Protein AF-A0A3M1GCQ7-F1 (afdb_monomer_lite)

Sequence (53 aa):
MTNKPIKIVCQNRKAYHDYEILETFEAGLVLKGTEVKSLRQGRANLKDSYVII

pLDDT: mean 86.66, std 8.5, range [47.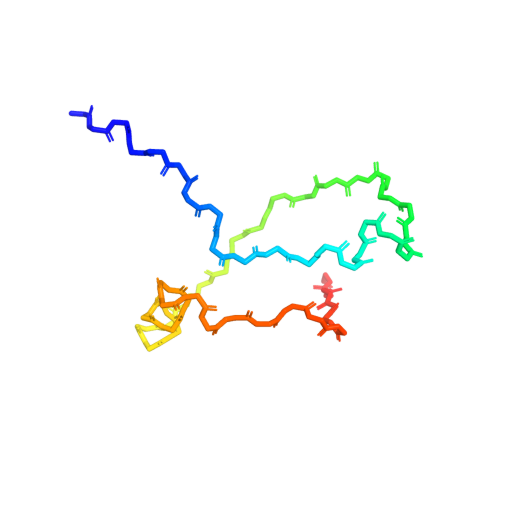72, 93.5]

Structure (mmCIF, N/CA/C/O backbone):
data_AF-A0A3M1GCQ7-F1
#
_entry.id   AF-A0A3M1GCQ7-F1
#
loop_
_atom_site.group_PDB
_atom_site.id
_atom_site.type_symbol
_atom_site.label_atom_id
_atom_site.label_alt_id
_atom_site.label_comp_id
_atom_site.label_asym_id
_atom_site.label_entity_id
_atom_site.label_seq_id
_atom_site.pdbx_PDB_ins_code
_atom_site.Cartn_x
_atom_site.Cartn_y
_atom_site.Cartn_z
_atom_site.occupancy
_atom_site.B_iso_or_equiv
_atom_site.auth_seq_id
_atom_site.auth_comp_id
_atom_site.auth_asym_id
_atom_site.auth_atom_id
_atom_site.pdbx_PDB_model_num
ATOM 1 N N . MET A 1 1 ? 3.908 14.974 22.571 1.00 47.72 1 MET A N 1
ATOM 2 C CA . MET A 1 1 ? 4.421 14.597 21.236 1.00 47.72 1 MET A CA 1
ATOM 3 C C . MET A 1 1 ? 4.646 13.088 21.212 1.00 47.72 1 MET A C 1
ATOM 5 O O . MET A 1 1 ? 5.731 12.625 21.526 1.00 47.72 1 MET A O 1
ATOM 9 N N . THR A 1 2 ? 3.601 12.297 20.973 1.00 53.81 2 THR A N 1
ATOM 10 C CA . THR A 1 2 ? 3.689 10.828 20.997 1.00 53.81 2 THR A CA 1
ATOM 11 C C . THR A 1 2 ? 4.127 10.325 19.627 1.00 53.81 2 THR A C 1
ATOM 13 O O . THR A 1 2 ? 3.336 10.307 18.688 1.00 53.81 2 THR A O 1
ATOM 16 N N . ASN A 1 3 ? 5.394 9.920 19.518 1.00 66.12 3 ASN A N 1
ATOM 17 C CA . ASN A 1 3 ? 5.932 9.224 18.353 1.00 66.12 3 ASN A CA 1
ATOM 18 C C . ASN A 1 3 ? 5.322 7.813 18.301 1.00 66.12 3 ASN A C 1
ATOM 20 O O . ASN A 1 3 ? 5.831 6.875 18.914 1.00 66.12 3 ASN A O 1
ATOM 24 N N . LYS A 1 4 ? 4.145 7.680 17.681 1.00 72.56 4 LYS A N 1
ATOM 25 C CA . LYS A 1 4 ? 3.464 6.391 17.543 1.00 72.56 4 LYS A CA 1
ATOM 26 C C . LYS A 1 4 ? 4.052 5.667 16.327 1.00 72.56 4 LYS A C 1
ATOM 28 O O . LYS A 1 4 ? 4.016 6.242 15.241 1.00 72.56 4 LYS A O 1
ATOM 33 N N . PRO A 1 5 ? 4.558 4.429 16.468 1.00 77.00 5 PRO A N 1
ATOM 34 C CA . PRO A 1 5 ? 5.135 3.706 15.342 1.00 77.00 5 PRO A CA 1
ATOM 35 C C . PRO A 1 5 ? 4.078 3.471 14.257 1.00 77.00 5 PRO A C 1
ATOM 37 O O . PRO A 1 5 ? 2.930 3.114 14.556 1.00 77.00 5 PRO A O 1
ATOM 40 N N . ILE A 1 6 ? 4.469 3.675 12.997 1.00 81.81 6 ILE A N 1
ATOM 41 C CA . ILE A 1 6 ? 3.634 3.377 11.832 1.00 81.81 6 ILE A CA 1
ATOM 42 C C . ILE A 1 6 ? 3.411 1.865 11.806 1.00 81.81 6 ILE A C 1
ATOM 44 O O . ILE A 1 6 ? 4.334 1.082 11.593 1.00 81.81 6 ILE A O 1
ATOM 48 N N . LYS A 1 7 ? 2.170 1.442 12.052 1.00 84.19 7 LYS A N 1
ATOM 49 C CA . LYS A 1 7 ? 1.783 0.039 11.913 1.00 84.19 7 LYS A CA 1
ATOM 50 C C . LYS A 1 7 ? 1.449 -0.220 10.451 1.00 84.19 7 LYS A C 1
ATOM 52 O O . LYS A 1 7 ? 0.485 0.349 9.945 1.00 84.19 7 LYS A O 1
ATOM 57 N N . ILE A 1 8 ? 2.193 -1.114 9.808 1.00 86.00 8 ILE A N 1
ATOM 58 C CA . ILE A 1 8 ? 1.840 -1.618 8.478 1.00 86.00 8 ILE A CA 1
ATOM 59 C C . ILE A 1 8 ? 0.527 -2.392 8.609 1.00 86.00 8 ILE A C 1
ATOM 61 O O . ILE A 1 8 ? 0.434 -3.374 9.347 1.00 86.00 8 ILE A O 1
ATOM 65 N N . VAL A 1 9 ? -0.511 -1.898 7.937 1.00 88.50 9 VAL A N 1
ATOM 66 C CA . VAL A 1 9 ? -1.866 -2.451 8.031 1.00 88.50 9 VAL A CA 1
ATOM 67 C C . VAL 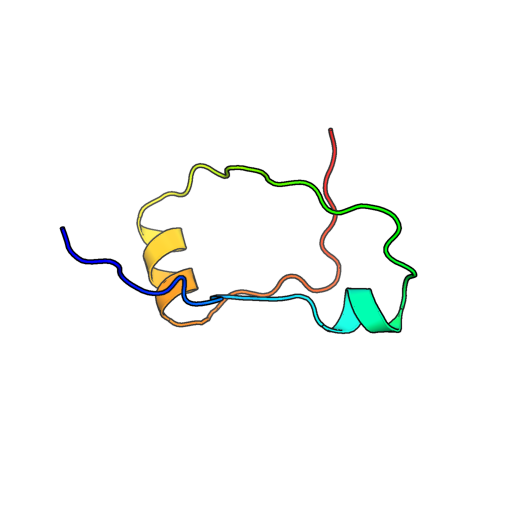A 1 9 ? -2.098 -3.556 7.003 1.00 88.50 9 VAL A C 1
ATOM 69 O O . VAL A 1 9 ? -2.753 -4.552 7.299 1.00 88.50 9 VAL A O 1
ATOM 72 N N . CYS A 1 10 ? -1.546 -3.387 5.805 1.00 88.25 10 CYS A N 1
ATOM 73 C CA . CYS A 1 10 ? -1.606 -4.347 4.715 1.00 88.25 10 CYS A CA 1
ATOM 74 C C . CYS A 1 10 ? -0.376 -4.157 3.829 1.00 88.25 10 CYS A C 1
ATOM 76 O O . CYS A 1 10 ? 0.110 -3.037 3.680 1.00 88.25 10 CYS A O 1
ATOM 78 N N . GLN A 1 11 ? 0.123 -5.246 3.254 1.00 89.19 11 GLN A N 1
ATOM 79 C CA . GLN A 1 11 ? 1.235 -5.234 2.312 1.00 89.19 11 GLN A CA 1
ATOM 80 C C . GLN A 1 11 ? 1.025 -6.359 1.300 1.00 89.19 11 GLN A C 1
ATOM 82 O O . GLN A 1 11 ? 0.766 -7.501 1.689 1.00 89.19 11 GLN A O 1
ATOM 87 N N . ASN A 1 12 ? 1.167 -6.060 0.008 1.00 89.69 12 ASN A N 1
ATOM 88 C CA . ASN A 1 12 ? 1.143 -7.084 -1.028 1.00 89.69 12 ASN A CA 1
ATOM 89 C C . ASN A 1 12 ? 2.512 -7.777 -1.117 1.00 89.69 12 ASN A C 1
ATOM 91 O O . ASN A 1 12 ? 3.376 -7.37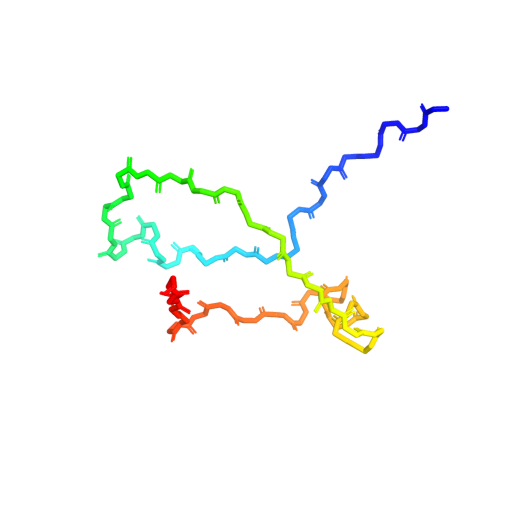3 -1.888 1.00 89.69 12 ASN A O 1
ATOM 95 N N . ARG A 1 13 ? 2.716 -8.834 -0.325 1.00 88.00 13 ARG A N 1
ATOM 96 C CA . ARG A 1 13 ? 3.969 -9.613 -0.355 1.00 88.00 13 ARG A CA 1
ATOM 97 C C . ARG A 1 13 ? 4.206 -10.296 -1.701 1.00 88.00 13 ARG A C 1
ATOM 99 O O . ARG A 1 13 ? 5.350 -10.453 -2.099 1.00 88.00 13 ARG A O 1
ATOM 106 N N . LYS A 1 14 ? 3.135 -10.668 -2.411 1.00 88.88 14 LYS A N 1
ATOM 107 C CA . LYS A 1 14 ? 3.223 -11.334 -3.714 1.00 88.88 14 LYS A CA 1
ATOM 108 C C . LYS A 1 14 ? 3.873 -10.436 -4.772 1.00 88.88 14 LYS A C 1
ATOM 110 O O . LYS A 1 14 ? 4.641 -10.937 -5.580 1.00 88.88 14 LYS A O 1
ATOM 115 N N . ALA A 1 15 ? 3.667 -9.119 -4.698 1.00 89.06 15 ALA A N 1
ATOM 116 C CA . ALA A 1 15 ? 4.316 -8.172 -5.606 1.00 89.06 15 ALA A CA 1
ATOM 117 C C . ALA A 1 15 ? 5.854 -8.253 -5.565 1.00 89.06 15 ALA A C 1
ATOM 119 O O . ALA A 1 15 ? 6.482 -8.154 -6.608 1.00 89.06 15 ALA A O 1
ATOM 120 N N . TYR A 1 16 ? 6.443 -8.504 -4.389 1.00 88.56 16 TYR A N 1
ATOM 121 C CA . TYR A 1 16 ? 7.897 -8.644 -4.220 1.00 88.56 16 TYR A CA 1
ATOM 122 C C . TYR A 1 16 ? 8.453 -9.983 -4.728 1.00 88.56 16 TYR A C 1
ATOM 124 O O . TYR A 1 16 ? 9.663 -10.122 -4.866 1.00 88.56 16 TYR A O 1
ATOM 132 N N . HIS A 1 17 ? 7.594 -10.984 -4.938 1.00 89.81 17 HIS A N 1
ATOM 133 C CA . HIS A 1 17 ? 7.996 -12.287 -5.471 1.00 89.81 17 HIS A CA 1
ATOM 134 C C . HIS A 1 17 ? 7.804 -12.367 -6.985 1.00 89.81 17 HIS A C 1
ATOM 136 O O . HIS A 1 17 ? 8.618 -12.980 -7.668 1.00 89.81 17 HIS A O 1
ATOM 142 N N . ASP A 1 18 ? 6.726 -11.768 -7.491 1.00 90.19 18 ASP A N 1
ATOM 143 C CA . ASP A 1 18 ? 6.337 -11.861 -8.898 1.00 90.19 18 ASP A CA 1
ATOM 144 C C . ASP A 1 18 ? 7.008 -10.796 -9.777 1.00 90.19 18 ASP A C 1
ATOM 146 O O . ASP A 1 18 ? 7.132 -10.995 -10.984 1.00 90.19 18 ASP A O 1
ATOM 150 N N . TYR A 1 19 ? 7.417 -9.665 -9.195 1.00 89.25 19 TYR A N 1
ATOM 151 C CA . TYR A 1 19 ? 7.947 -8.518 -9.927 1.00 89.25 19 TYR A CA 1
ATOM 152 C C . TYR A 1 19 ? 9.230 -7.990 -9.290 1.00 89.25 19 TYR A C 1
ATOM 154 O O . TYR A 1 19 ? 9.432 -8.075 -8.078 1.00 89.25 19 TYR A O 1
ATOM 162 N N . GLU A 1 20 ? 10.067 -7.373 -10.119 1.00 92.50 20 GLU A N 1
ATOM 163 C CA . GLU A 1 20 ? 11.187 -6.560 -9.660 1.00 92.50 20 GLU A CA 1
ATOM 164 C C . GLU A 1 20 ? 10.716 -5.115 -9.454 1.00 92.50 20 GLU A C 1
ATOM 166 O O . GLU A 1 20 ? 10.157 -4.486 -10.354 1.00 92.50 20 GLU A O 1
ATOM 171 N N . ILE A 1 21 ? 10.906 -4.595 -8.242 1.00 90.94 21 ILE A N 1
ATOM 172 C CA . ILE A 1 21 ? 10.482 -3.243 -7.872 1.00 90.94 21 ILE A CA 1
ATOM 173 C C . ILE A 1 21 ? 11.648 -2.295 -8.129 1.00 90.94 21 ILE A C 1
ATOM 175 O O . ILE A 1 21 ? 12.653 -2.346 -7.424 1.00 90.94 21 ILE A O 1
ATOM 179 N N . LEU A 1 22 ? 11.493 -1.427 -9.128 1.00 93.50 22 LEU A N 1
ATOM 180 C CA . LEU A 1 22 ? 12.509 -0.443 -9.513 1.00 93.50 22 LEU A CA 1
ATOM 181 C C . LEU A 1 22 ? 12.448 0.821 -8.648 1.00 93.50 22 LEU A C 1
ATOM 183 O O . LEU A 1 22 ? 13.479 1.357 -8.253 1.00 93.50 22 LEU A O 1
ATOM 187 N N . GLU A 1 23 ? 11.237 1.288 -8.342 1.00 91.38 23 GLU A N 1
ATOM 188 C CA . GLU A 1 23 ? 11.001 2.525 -7.599 1.00 91.38 23 GLU A CA 1
ATOM 189 C C . GLU A 1 23 ? 9.744 2.408 -6.727 1.00 91.38 23 GLU A C 1
ATOM 191 O O . GLU A 1 23 ? 8.778 1.723 -7.077 1.00 91.38 23 GLU A O 1
ATOM 196 N N . THR A 1 24 ? 9.757 3.076 -5.573 1.00 90.62 24 THR A N 1
ATOM 197 C CA . THR A 1 24 ? 8.624 3.150 -4.645 1.00 90.62 24 THR A CA 1
ATOM 198 C C . THR A 1 24 ? 8.151 4.586 -4.508 1.00 90.62 24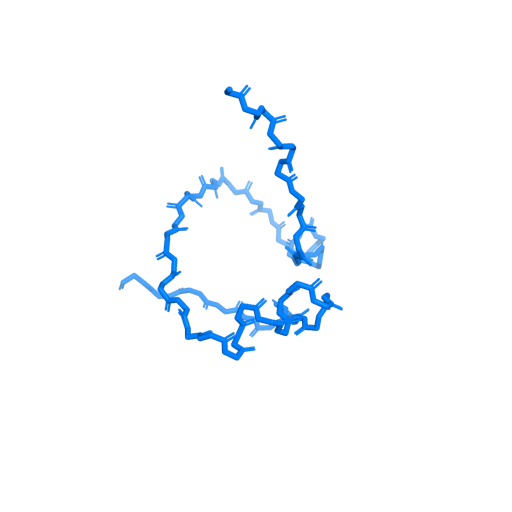 THR A C 1
ATOM 200 O O . THR A 1 24 ? 8.939 5.461 -4.158 1.00 90.62 24 THR A O 1
ATOM 203 N N . PHE A 1 25 ? 6.853 4.806 -4.693 1.00 90.56 25 PHE A N 1
ATOM 204 C CA . PHE A 1 25 ? 6.227 6.117 -4.548 1.00 90.56 25 PHE A CA 1
ATOM 205 C C . PHE A 1 25 ? 5.360 6.176 -3.289 1.00 90.56 25 PHE A C 1
ATOM 207 O O . PHE A 1 25 ? 4.686 5.203 -2.940 1.00 90.56 25 PHE A O 1
ATOM 214 N N . GLU A 1 26 ? 5.340 7.333 -2.628 1.00 91.06 26 GLU A N 1
ATOM 215 C CA . GLU A 1 26 ? 4.394 7.614 -1.549 1.00 91.06 26 GLU A CA 1
ATOM 216 C C . GLU A 1 26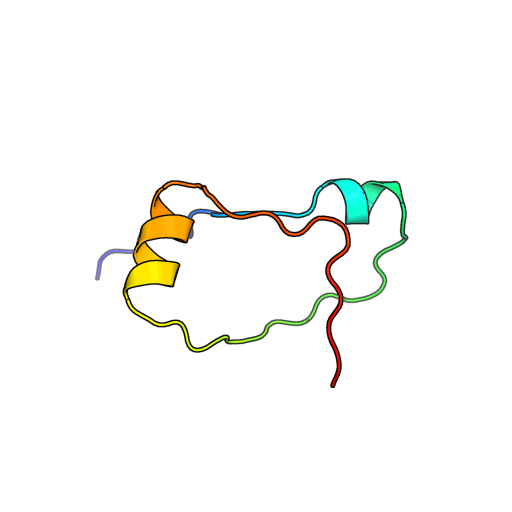 ? 3.128 8.267 -2.113 1.00 91.06 26 GLU A C 1
ATOM 218 O O . GLU A 1 26 ? 3.191 9.255 -2.841 1.00 91.06 26 GLU A O 1
ATOM 223 N N . ALA A 1 27 ? 1.963 7.723 -1.756 1.00 90.38 27 ALA A N 1
ATOM 224 C CA . ALA A 1 27 ? 0.665 8.248 -2.166 1.00 90.38 27 ALA A CA 1
ATOM 225 C C . ALA A 1 27 ? -0.286 8.373 -0.970 1.00 90.38 27 ALA A C 1
ATOM 227 O O . ALA A 1 27 ? -0.238 7.584 -0.022 1.00 90.38 27 ALA A O 1
ATOM 228 N N . GLY A 1 28 ? -1.179 9.362 -1.032 1.00 90.25 28 GLY A N 1
ATOM 229 C CA . GLY A 1 28 ? -2.250 9.561 -0.058 1.00 90.25 28 GLY A CA 1
ATOM 230 C C . GLY A 1 28 ? -3.606 9.174 -0.640 1.00 90.25 28 GLY A C 1
ATOM 231 O O . GLY A 1 28 ? -3.987 9.669 -1.696 1.00 90.25 28 GLY A O 1
ATOM 232 N N . LEU A 1 29 ? -4.357 8.329 0.069 1.00 88.62 29 LEU A N 1
ATOM 233 C CA . LEU A 1 29 ? -5.730 7.965 -0.287 1.00 88.62 29 LEU A CA 1
ATOM 234 C C . LEU A 1 29 ? -6.702 8.509 0.764 1.00 88.62 29 LEU A C 1
ATOM 236 O O . LEU A 1 29 ? -6.548 8.253 1.960 1.00 88.62 29 LEU A O 1
ATOM 240 N N . VAL A 1 30 ? -7.727 9.238 0.321 1.00 93.12 30 VAL A N 1
ATOM 241 C CA . VAL A 1 30 ? -8.797 9.712 1.205 1.00 93.12 30 VAL A CA 1
ATOM 242 C C . VAL A 1 30 ? -9.813 8.592 1.395 1.00 93.12 30 VAL A C 1
ATOM 244 O O . VAL A 1 30 ? -10.494 8.193 0.456 1.00 93.12 30 VAL A O 1
ATOM 247 N N . LEU A 1 31 ? -9.915 8.096 2.627 1.00 91.19 31 LEU A N 1
ATOM 248 C CA . LEU A 1 31 ? -10.805 6.999 3.000 1.00 91.19 31 LEU A CA 1
ATOM 249 C C . LEU A 1 31 ? -12.020 7.492 3.784 1.00 91.19 31 LEU A C 1
ATOM 251 O O . LEU A 1 31 ? -11.955 8.454 4.551 1.00 91.19 31 LEU A O 1
ATOM 255 N N . LYS A 1 32 ? -13.125 6.764 3.660 1.00 91.50 32 LYS A N 1
ATOM 256 C CA . LYS A 1 32 ? -14.343 6.933 4.453 1.00 91.50 32 LYS A CA 1
ATOM 257 C C . LYS A 1 32 ? -14.255 6.116 5.744 1.00 91.50 32 LYS A C 1
ATOM 259 O O . LYS A 1 32 ? -13.526 5.131 5.860 1.00 91.50 32 LYS A O 1
ATOM 264 N N . GLY A 1 33 ? -15.024 6.517 6.757 1.00 91.00 33 GLY A N 1
ATOM 265 C CA . GLY A 1 33 ? -14.889 5.983 8.121 1.00 91.00 33 GLY A CA 1
ATOM 266 C C . GLY A 1 33 ? -15.024 4.456 8.250 1.00 91.00 33 GLY A C 1
ATOM 267 O O . GLY A 1 33 ? -14.389 3.855 9.117 1.00 91.00 33 GLY A O 1
ATOM 268 N N . THR A 1 34 ? -15.811 3.805 7.392 1.00 90.94 34 THR A N 1
ATOM 269 C CA . THR A 1 34 ? -15.964 2.339 7.353 1.00 90.94 34 THR A CA 1
ATOM 270 C C . THR A 1 34 ? -14.723 1.624 6.810 1.00 90.94 34 THR A C 1
ATOM 272 O O . THR A 1 34 ? -14.349 0.565 7.320 1.00 90.94 34 THR A O 1
ATOM 275 N N . GLU A 1 35 ? -14.041 2.221 5.836 1.00 89.38 35 GLU A N 1
ATOM 276 C CA . GLU A 1 35 ? -12.808 1.695 5.242 1.00 89.38 35 GLU A CA 1
ATOM 277 C C . GLU A 1 35 ? -11.672 1.757 6.264 1.00 89.38 35 GLU A C 1
ATOM 279 O O . GLU A 1 35 ? -10.998 0.759 6.510 1.00 89.38 35 GLU A O 1
ATOM 284 N N . VAL A 1 36 ? -11.549 2.878 6.984 1.00 90.06 36 VAL A N 1
ATOM 285 C CA . VAL A 1 36 ? -10.574 3.031 8.076 1.00 90.06 36 VAL A CA 1
ATOM 286 C C . VAL A 1 36 ? -10.775 1.969 9.161 1.00 90.06 36 VAL A C 1
ATOM 288 O O . VAL A 1 36 ? -9.801 1.389 9.647 1.00 90.06 36 VAL A O 1
ATOM 291 N N . LYS A 1 37 ? -12.027 1.683 9.548 1.00 90.31 37 LYS A N 1
ATOM 292 C CA . LYS A 1 37 ? -12.335 0.626 10.528 1.00 90.31 37 LYS A CA 1
ATOM 293 C C . LYS A 1 37 ? -11.897 -0.753 10.027 1.00 90.31 37 LYS A C 1
ATOM 295 O O . LYS A 1 37 ? -11.263 -1.489 10.782 1.00 90.31 37 LYS A O 1
ATOM 300 N N . SER A 1 38 ? -12.187 -1.076 8.769 1.00 90.06 38 SER A N 1
ATOM 301 C CA . SER A 1 38 ? -11.859 -2.376 8.164 1.00 90.06 38 SER A CA 1
ATOM 302 C C . SER A 1 38 ? -10.349 -2.580 8.027 1.00 90.06 38 SER A C 1
ATOM 304 O O . SER A 1 38 ? -9.828 -3.621 8.429 1.00 90.06 38 SER A O 1
ATOM 306 N N . LEU A 1 39 ? -9.627 -1.547 7.579 1.00 89.31 39 LEU A N 1
ATOM 307 C CA . LEU A 1 39 ? -8.167 -1.546 7.529 1.00 89.31 39 LEU A CA 1
ATOM 308 C C . LEU A 1 39 ? -7.578 -1.770 8.927 1.00 89.31 39 LEU A C 1
ATOM 310 O O . LEU A 1 39 ? -6.771 -2.672 9.115 1.00 89.31 39 LEU A O 1
ATOM 314 N N . ARG A 1 40 ? -8.035 -1.046 9.957 1.00 87.81 40 ARG A N 1
ATOM 315 C CA . ARG A 1 40 ? -7.535 -1.238 11.335 1.00 87.81 40 ARG A CA 1
ATOM 316 C C . ARG A 1 40 ? -7.733 -2.660 11.877 1.00 87.81 40 ARG A C 1
ATOM 318 O O . ARG A 1 40 ? -6.937 -3.088 12.710 1.00 87.81 40 ARG A O 1
ATOM 325 N N . GLN A 1 41 ? -8.753 -3.380 11.404 1.00 89.62 41 GLN A N 1
ATOM 326 C CA . GLN A 1 41 ? -9.009 -4.790 11.727 1.00 89.62 41 GLN A CA 1
ATOM 327 C C . GLN A 1 41 ? -8.161 -5.777 10.900 1.00 89.62 41 GLN A C 1
ATOM 329 O O . GLN A 1 41 ? -8.320 -6.983 11.057 1.00 89.62 41 GLN A O 1
ATOM 334 N N . GLY A 1 42 ? -7.278 -5.294 10.019 1.00 86.25 42 GLY A N 1
ATOM 335 C CA . GLY A 1 42 ? -6.459 -6.123 9.130 1.00 86.25 42 GLY A CA 1
ATOM 336 C C . GLY A 1 42 ? -7.237 -6.729 7.960 1.00 86.25 42 GLY A C 1
ATOM 337 O O . GLY A 1 42 ? -6.746 -7.641 7.304 1.00 86.25 42 GLY A O 1
ATOM 338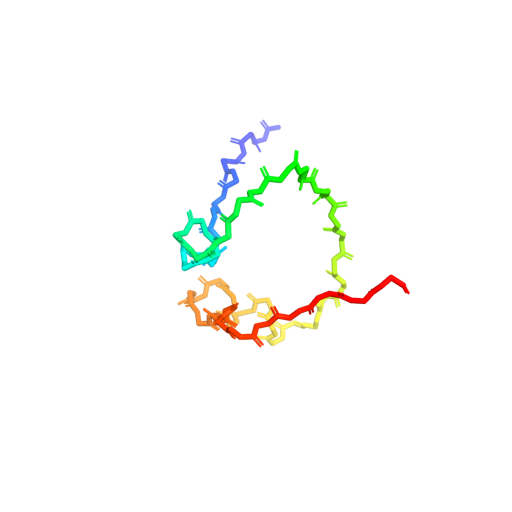 N N . ARG A 1 43 ? -8.456 -6.247 7.689 1.00 87.06 43 ARG A N 1
ATOM 339 C CA . ARG A 1 43 ? -9.325 -6.762 6.623 1.00 87.06 43 ARG A CA 1
ATOM 340 C C . ARG A 1 43 ? -9.095 -5.993 5.327 1.00 87.06 43 ARG A C 1
ATOM 342 O O . ARG A 1 43 ? -9.980 -5.285 4.856 1.00 87.06 43 ARG A O 1
ATOM 349 N N . ALA A 1 44 ? -7.890 -6.101 4.782 1.00 87.75 44 ALA A N 1
ATOM 350 C CA . ALA A 1 44 ? -7.524 -5.484 3.514 1.00 87.75 44 ALA A CA 1
ATOM 351 C C . ALA A 1 44 ? -6.802 -6.498 2.631 1.00 87.75 44 ALA A C 1
ATOM 353 O O . ALA A 1 44 ? -5.933 -7.226 3.112 1.00 87.75 44 ALA A O 1
ATOM 354 N N . ASN A 1 45 ? -7.145 -6.521 1.348 1.00 87.94 45 ASN A N 1
ATOM 355 C CA . ASN A 1 45 ? -6.492 -7.358 0.356 1.00 87.94 45 ASN A CA 1
ATOM 356 C C . ASN A 1 45 ? -6.017 -6.475 -0.800 1.00 87.94 45 ASN A C 1
ATOM 358 O O . ASN A 1 45 ? -6.814 -5.735 -1.364 1.00 87.94 45 ASN A O 1
ATOM 362 N N . LEU A 1 46 ? -4.725 -6.561 -1.117 1.00 88.00 46 LEU A N 1
ATOM 363 C CA . LEU A 1 46 ? -4.073 -5.842 -2.218 1.00 88.00 46 LEU A CA 1
ATOM 364 C C . LEU A 1 46 ? -3.624 -6.793 -3.340 1.00 88.00 46 LEU A C 1
ATOM 366 O O . LEU A 1 46 ? -2.812 -6.427 -4.189 1.00 88.00 46 LEU A O 1
ATOM 370 N N . LYS A 1 47 ? -4.092 -8.046 -3.319 1.00 87.31 47 LYS A N 1
ATOM 371 C CA . LYS A 1 47 ? -3.827 -9.009 -4.386 1.00 87.31 47 LYS A CA 1
ATOM 372 C C . LYS A 1 47 ? -4.538 -8.560 -5.666 1.00 87.31 47 LYS A C 1
ATOM 374 O O . LYS A 1 47 ? -5.653 -8.048 -5.594 1.00 87.31 47 LYS A O 1
ATOM 379 N N . ASP A 1 48 ? -3.876 -8.738 -6.808 1.00 86.31 48 ASP A N 1
ATOM 380 C CA . ASP A 1 48 ? -4.394 -8.403 -8.144 1.00 86.31 48 ASP A CA 1
ATOM 381 C C . ASP A 1 48 ? -4.868 -6.935 -8.272 1.00 86.31 48 ASP A C 1
ATOM 383 O O . ASP A 1 48 ? -5.738 -6.603 -9.072 1.00 86.31 48 ASP A O 1
ATOM 387 N N . SER A 1 49 ? -4.298 -6.045 -7.452 1.00 87.69 49 SER A N 1
ATOM 388 C CA . SER A 1 49 ? -4.578 -4.606 -7.449 1.00 87.69 49 SER A CA 1
ATOM 389 C C . SER A 1 49 ? -3.570 -3.858 -8.326 1.00 87.69 49 SER A C 1
ATOM 391 O O . SER A 1 49 ? -2.402 -4.240 -8.381 1.00 87.69 49 SER A O 1
ATOM 393 N N . TYR A 1 50 ? -4.005 -2.775 -8.968 1.00 88.88 50 TYR A N 1
ATOM 394 C CA . TYR A 1 50 ? -3.167 -1.911 -9.803 1.00 88.88 50 TYR A CA 1
ATOM 395 C C . TYR A 1 50 ? -3.431 -0.433 -9.489 1.00 88.88 50 TYR A C 1
ATOM 397 O O . TYR A 1 50 ? -4.447 -0.086 -8.885 1.00 88.88 50 TYR A O 1
ATOM 405 N N . VAL A 1 51 ? -2.505 0.433 -9.894 1.00 90.06 51 VAL A N 1
ATOM 406 C CA . VAL A 1 51 ? -2.595 1.891 -9.746 1.00 90.06 51 VAL A CA 1
ATOM 407 C C . VAL A 1 51 ? -2.556 2.508 -11.142 1.00 90.06 51 VAL A C 1
ATOM 409 O O . VAL A 1 51 ? -1.775 2.066 -11.982 1.00 90.06 51 VAL A O 1
ATOM 412 N N . ILE A 1 52 ? -3.408 3.502 -11.391 1.00 89.31 52 ILE A N 1
ATOM 413 C CA . ILE A 1 52 ? -3.371 4.355 -12.587 1.00 89.31 52 ILE A CA 1
ATOM 414 C C . ILE A 1 52 ? -3.014 5.770 -12.129 1.00 89.31 52 ILE A C 1
ATOM 416 O O . ILE A 1 52 ? -3.435 6.181 -11.045 1.00 89.31 52 ILE A O 1
ATOM 420 N N . ILE A 1 53 ? -2.229 6.469 -12.948 1.00 83.69 53 ILE A N 1
ATOM 421 C CA . ILE A 1 53 ? -1.837 7.872 -12.766 1.00 83.69 53 ILE A CA 1
ATOM 422 C C . ILE A 1 53 ? -2.827 8.773 -13.501 1.00 83.69 53 ILE A C 1
ATOM 424 O O . ILE A 1 53 ? -3.137 8.451 -14.671 1.00 83.69 53 ILE A O 1
#

Secondary structure (DSSP, 8-state):
------------TTHHHHS-------------HHHHHHHHTT----TT-----

Radius of gyration: 13.49 Å; chains: 1; bounding box: 28×27×34 Å

Foldseek 3Di:
DDPDDDDDLDDDPVCVVVDDDPDDDDDDDDDDPVVVVCSVVSNDDCPPHDDDD